Protein AF-A0A419FFJ9-F1 (afdb_monomer)

Radius of gyration: 17.57 Å; Cα contacts (8 Å, |Δi|>4): 63; chains: 1; bounding box: 36×36×50 Å

pLDDT: mean 71.43, std 12.2, range [43.88, 86.44]

Sequence (97 aa):
MRRLNLELIVWPAALVFLALLDPAHPPAFSLCPLHHLGLPCPGCGLGRAMAWALHGQMAASWAAHPLGIPALGIIIHRIFILARGRLKPGEIPKFQK

Foldseek 3Di:
DPPLCCLLVVLVVLLVVLLVDDLVDDPPDPPPVCVVVVHDDQCQQLSSLLNCVSVVNNVVSCVRHVCNVVVNVVSVVVSVVSVVVVPPPDDDPDPDD

Mean predicted aligned error: 11.43 Å

Structure (mmCIF, N/CA/C/O backbone):
data_AF-A0A419FFJ9-F1
#
_entry.id   AF-A0A419FFJ9-F1
#
loop_
_atom_site.group_PDB
_atom_site.id
_atom_site.type_symbol
_atom_site.label_atom_id
_atom_site.label_alt_id
_atom_site.label_comp_id
_atom_site.label_asym_id
_atom_site.label_entity_id
_atom_site.label_seq_id
_atom_site.pdbx_PDB_ins_code
_atom_site.Cartn_x
_atom_site.Cartn_y
_atom_site.Cartn_z
_atom_site.occupancy
_atom_site.B_iso_or_equiv
_atom_site.auth_seq_id
_atom_site.auth_comp_id
_atom_site.auth_asym_id
_atom_site.auth_atom_id
_atom_site.pdbx_PDB_model_num
ATOM 1 N N . MET A 1 1 ? -11.511 20.706 15.813 1.00 44.69 1 MET A N 1
ATOM 2 C CA . MET A 1 1 ? -11.377 20.048 14.489 1.00 44.69 1 MET A CA 1
ATOM 3 C C . MET A 1 1 ? -11.184 18.544 14.685 1.00 44.69 1 MET A C 1
ATOM 5 O O . MET A 1 1 ? -10.136 18.124 15.159 1.00 44.69 1 MET A O 1
ATOM 9 N N . ARG A 1 2 ? -12.215 17.736 14.397 1.00 47.94 2 ARG A N 1
ATOM 10 C CA . ARG A 1 2 ? -12.235 16.266 14.557 1.00 47.94 2 ARG A CA 1
ATOM 11 C C . ARG A 1 2 ? -11.341 15.572 13.505 1.00 47.94 2 ARG A C 1
ATOM 13 O O . ARG A 1 2 ? -11.855 15.049 12.525 1.00 47.94 2 ARG A O 1
ATOM 20 N N . ARG A 1 3 ? -10.013 15.555 13.678 1.00 54.53 3 ARG A N 1
ATOM 21 C CA . ARG A 1 3 ? -9.093 14.862 12.742 1.00 54.53 3 ARG A CA 1
ATOM 22 C C . ARG A 1 3 ? -8.990 13.340 12.928 1.00 54.53 3 ARG A C 1
ATOM 24 O O . ARG A 1 3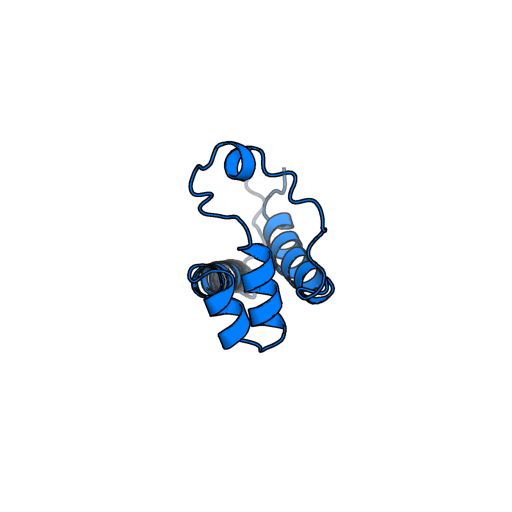 ? -8.399 12.675 12.094 1.00 54.53 3 ARG A O 1
ATOM 31 N N . LEU A 1 4 ? -9.591 12.767 13.970 1.00 58.25 4 LEU A N 1
ATOM 32 C CA . LEU A 1 4 ? -9.282 11.396 14.397 1.00 58.25 4 LEU A CA 1
ATOM 33 C C . LEU A 1 4 ? -10.007 10.257 13.628 1.00 58.25 4 LEU A C 1
ATOM 35 O O . LEU A 1 4 ? -9.796 9.094 13.961 1.00 58.25 4 LEU A O 1
ATOM 39 N N . ASN A 1 5 ? -10.866 10.528 12.633 1.00 66.19 5 ASN A N 1
ATOM 40 C CA . ASN A 1 5 ? -11.631 9.472 11.925 1.00 66.19 5 ASN A CA 1
ATOM 41 C C . ASN A 1 5 ? -11.231 9.252 10.461 1.00 66.19 5 ASN A C 1
ATOM 43 O O . ASN A 1 5 ? -11.497 8.177 9.932 1.00 66.19 5 ASN A O 1
ATOM 47 N N . LEU A 1 6 ? -10.637 10.247 9.794 1.00 71.31 6 LEU A N 1
ATOM 48 C CA . LEU A 1 6 ? -10.386 10.148 8.355 1.00 71.31 6 LEU A CA 1
ATOM 49 C C . LEU A 1 6 ? -9.355 9.071 8.045 1.00 71.31 6 LEU A C 1
ATOM 51 O O . LEU A 1 6 ? -9.584 8.284 7.145 1.00 71.31 6 LEU A O 1
ATOM 55 N N . GLU A 1 7 ? -8.285 8.958 8.830 1.00 71.56 7 GLU A N 1
ATOM 56 C CA . GLU A 1 7 ? -7.258 7.928 8.630 1.00 71.56 7 GLU A CA 1
ATOM 57 C C . GLU A 1 7 ? -7.864 6.516 8.643 1.00 71.56 7 GLU A C 1
ATOM 59 O O . GLU A 1 7 ? -7.576 5.707 7.766 1.00 71.56 7 GLU A O 1
ATOM 64 N N . LEU A 1 8 ? -8.782 6.241 9.575 1.00 71.06 8 LEU A N 1
ATOM 65 C CA . LEU A 1 8 ? -9.416 4.928 9.712 1.00 71.06 8 LEU A CA 1
ATOM 66 C C . LEU A 1 8 ? -10.317 4.563 8.520 1.00 71.06 8 LEU A C 1
ATOM 68 O O . LEU A 1 8 ? -10.571 3.387 8.307 1.00 71.06 8 LEU A O 1
ATOM 72 N N . ILE A 1 9 ? -10.787 5.546 7.750 1.00 77.50 9 ILE A N 1
ATOM 73 C CA . ILE A 1 9 ? -11.591 5.336 6.536 1.00 77.50 9 ILE A CA 1
ATOM 74 C C . ILE A 1 9 ? -10.687 5.347 5.300 1.00 77.50 9 ILE A C 1
ATOM 76 O O . ILE A 1 9 ? -10.811 4.490 4.432 1.00 77.50 9 ILE A O 1
ATOM 80 N N . VAL A 1 10 ? -9.745 6.288 5.242 1.00 82.69 10 VAL A N 1
ATOM 81 C CA . VAL A 1 10 ? -8.839 6.516 4.112 1.00 82.69 10 VAL A CA 1
ATOM 82 C C . VAL A 1 10 ? -7.926 5.317 3.885 1.00 82.69 10 VAL A C 1
ATOM 84 O O . VAL A 1 10 ? -7.779 4.898 2.743 1.00 82.69 10 VAL A O 1
ATOM 87 N N . TRP A 1 11 ? -7.348 4.727 4.936 1.00 81.50 11 TRP A N 1
ATOM 88 C CA . TRP 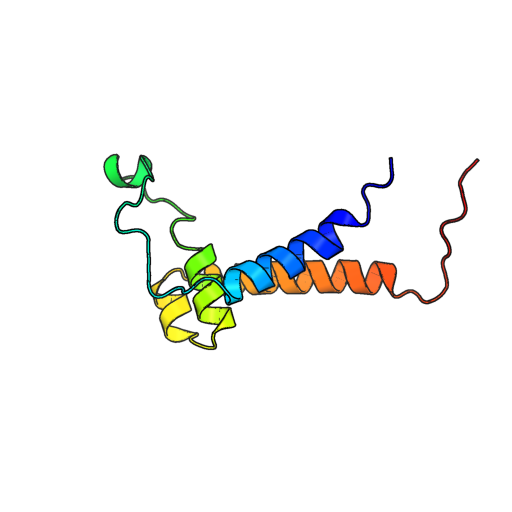A 1 11 ? -6.449 3.576 4.792 1.00 81.50 11 TRP A CA 1
ATOM 89 C C . TRP A 1 11 ? -7.136 2.327 4.208 1.00 81.50 11 TRP A C 1
ATOM 91 O O . TRP A 1 11 ? -6.651 1.813 3.198 1.00 8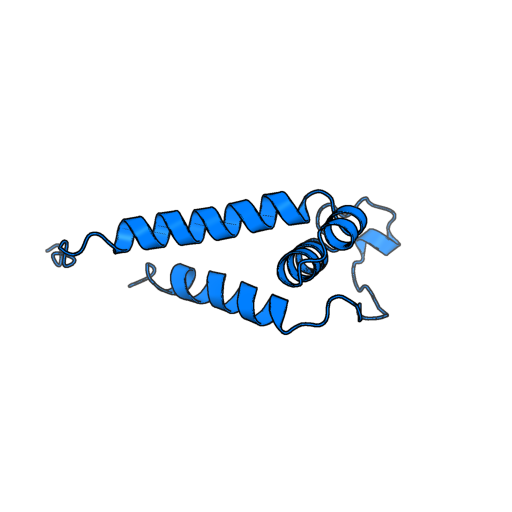1.50 11 TRP A O 1
ATOM 101 N N . PRO A 1 12 ? -8.259 1.827 4.764 1.00 80.75 12 PRO A N 1
ATOM 102 C CA . PRO A 1 12 ? -8.963 0.696 4.166 1.00 80.75 12 PRO A CA 1
ATOM 103 C C . PRO A 1 12 ? -9.603 1.047 2.819 1.00 80.75 12 PRO A C 1
ATOM 105 O O . PRO A 1 12 ? -9.556 0.216 1.919 1.00 80.75 12 PRO A O 1
ATOM 108 N N . ALA A 1 13 ? -10.130 2.262 2.627 1.00 84.44 13 ALA A N 1
ATOM 109 C CA . ALA A 1 13 ? -10.646 2.679 1.321 1.00 84.44 13 ALA A CA 1
ATOM 110 C C . ALA A 1 13 ? -9.546 2.678 0.247 1.00 84.44 13 ALA A C 1
ATOM 112 O O . ALA A 1 13 ? -9.781 2.212 -0.863 1.00 84.44 13 ALA A O 1
ATOM 113 N N . ALA A 1 14 ? -8.333 3.130 0.585 1.00 83.94 14 ALA A N 1
ATOM 114 C CA . ALA A 1 14 ? -7.185 3.079 -0.313 1.00 83.94 14 ALA A CA 1
ATOM 115 C C . ALA A 1 14 ? -6.774 1.638 -0.647 1.00 83.94 14 ALA A C 1
ATOM 117 O O . ALA A 1 14 ? -6.491 1.358 -1.807 1.00 83.94 14 ALA A O 1
ATOM 118 N N . LEU A 1 15 ? -6.784 0.717 0.326 1.00 83.50 15 LEU A N 1
ATOM 119 C CA . LEU A 1 15 ? -6.503 -0.705 0.079 1.00 83.50 15 LEU A CA 1
ATOM 120 C C . LEU A 1 15 ? -7.563 -1.361 -0.810 1.00 83.50 15 LEU A C 1
ATOM 122 O O . LEU A 1 15 ? -7.209 -2.100 -1.723 1.00 83.50 15 LEU A O 1
ATOM 126 N N . VAL A 1 16 ? -8.845 -1.072 -0.576 1.00 85.25 16 VAL A N 1
ATOM 127 C CA . VAL A 1 16 ? -9.942 -1.564 -1.423 1.00 85.25 16 VAL A CA 1
ATOM 128 C C . VAL A 1 16 ? -9.801 -1.013 -2.837 1.00 85.25 16 VAL A C 1
ATOM 130 O O . VAL A 1 16 ? -9.868 -1.776 -3.793 1.00 85.25 16 VAL A O 1
ATOM 133 N N . PHE A 1 17 ? -9.534 0.284 -2.984 1.00 84.00 17 PHE A N 1
ATOM 134 C CA . PHE A 1 17 ? -9.292 0.889 -4.290 1.00 84.00 17 PHE A CA 1
ATOM 135 C C . PHE A 1 17 ? -8.098 0.238 -5.005 1.00 84.00 17 PHE A C 1
ATOM 137 O O . PHE A 1 17 ? -8.198 -0.083 -6.185 1.00 84.00 17 PHE A O 1
ATOM 144 N N . LEU A 1 18 ? -7.006 -0.040 -4.284 1.00 82.38 18 LEU A N 1
ATOM 145 C CA . LEU A 1 18 ? -5.848 -0.771 -4.808 1.00 82.38 18 LEU A CA 1
ATOM 146 C C . LEU A 1 18 ? -6.176 -2.208 -5.224 1.00 82.38 18 LEU A C 1
ATOM 148 O O . LEU A 1 18 ? -5.614 -2.690 -6.196 1.00 82.38 18 LEU A O 1
ATOM 152 N N . ALA A 1 19 ? -7.045 -2.895 -4.482 1.00 81.62 19 ALA A N 1
ATOM 153 C CA . ALA A 1 19 ? -7.473 -4.250 -4.816 1.00 81.62 19 ALA A CA 1
ATOM 154 C C . ALA A 1 19 ? -8.360 -4.279 -6.071 1.00 81.62 19 ALA A C 1
ATOM 156 O O . ALA A 1 19 ? -8.307 -5.246 -6.828 1.00 81.62 19 ALA A O 1
ATOM 157 N N . LEU A 1 20 ? -9.156 -3.226 -6.290 1.00 82.25 20 LEU A N 1
ATOM 158 C CA . LEU A 1 20 ? -9.980 -3.051 -7.491 1.00 82.25 20 LEU A CA 1
ATOM 159 C C . LEU A 1 20 ? -9.156 -2.639 -8.718 1.00 82.25 20 LEU A C 1
ATOM 161 O O . LEU A 1 20 ? -9.565 -2.902 -9.846 1.00 82.25 20 LEU A O 1
ATOM 165 N N . LEU A 1 21 ? -8.013 -1.986 -8.508 1.00 78.62 21 LEU A N 1
ATOM 166 C CA . LEU A 1 21 ? -7.052 -1.685 -9.562 1.00 78.62 21 LEU A CA 1
ATOM 167 C C . LEU A 1 21 ? -6.363 -2.974 -10.017 1.00 78.62 21 LEU A C 1
ATOM 169 O O . LEU A 1 21 ? -5.792 -3.703 -9.210 1.00 78.62 21 LEU A O 1
ATOM 173 N N . ASP A 1 22 ? -6.383 -3.230 -11.323 1.00 75.44 22 ASP A N 1
ATOM 174 C CA . ASP A 1 22 ? -5.679 -4.363 -11.914 1.00 75.44 22 ASP A CA 1
ATOM 175 C C . ASP A 1 22 ? -4.154 -4.121 -11.872 1.00 75.44 22 ASP A C 1
ATOM 177 O O . ASP A 1 22 ? -3.654 -3.213 -12.550 1.00 75.44 22 ASP A O 1
ATOM 181 N N . PRO A 1 23 ? -3.381 -4.907 -11.096 1.00 73.31 23 PRO A N 1
ATOM 182 C CA . PRO A 1 23 ? -1.931 -4.759 -11.035 1.00 73.31 23 PRO A CA 1
ATOM 183 C C . PRO A 1 23 ? -1.224 -5.186 -12.332 1.00 73.31 23 PRO A C 1
ATOM 185 O O . PRO A 1 23 ? -0.045 -4.848 -12.511 1.00 73.31 23 PRO A O 1
ATOM 188 N N . ALA A 1 24 ? -1.911 -5.918 -13.219 1.00 68.19 24 ALA A N 1
ATOM 189 C CA . ALA A 1 24 ? -1.365 -6.444 -14.466 1.00 68.19 24 ALA A CA 1
ATOM 190 C C . ALA A 1 24 ? -1.314 -5.408 -15.599 1.00 68.19 24 ALA A C 1
ATOM 192 O O . ALA A 1 24 ? -0.540 -5.593 -16.538 1.00 68.19 24 ALA A O 1
ATOM 193 N N . HIS A 1 25 ? -2.062 -4.304 -15.493 1.00 64.38 25 HIS A N 1
ATOM 194 C CA . HIS A 1 25 ? -2.057 -3.208 -16.464 1.00 64.38 25 HIS A CA 1
ATOM 195 C C . HIS A 1 25 ? -1.312 -1.983 -15.916 1.00 64.38 25 HIS A C 1
ATOM 197 O O . HIS A 1 25 ? -1.935 -1.010 -15.479 1.00 64.38 25 HIS A O 1
ATOM 203 N N . PRO A 1 26 ? 0.036 -1.979 -15.920 1.00 63.28 26 PRO A N 1
ATOM 204 C CA . PRO A 1 26 ? 0.764 -0.751 -15.664 1.00 63.28 26 PRO A CA 1
ATOM 205 C C . PRO A 1 26 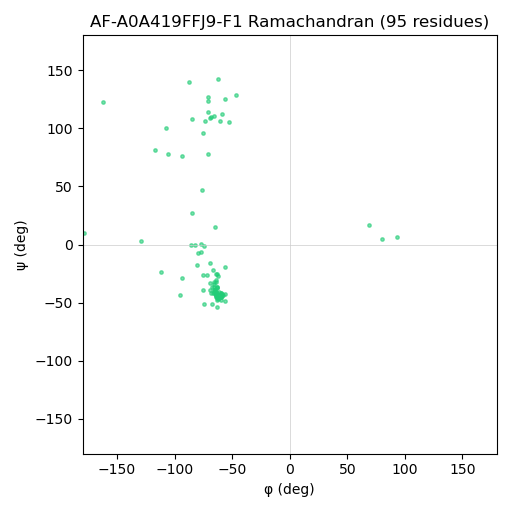? 0.433 0.264 -16.769 1.00 63.28 26 PRO A C 1
ATOM 207 O O . PRO A 1 26 ? 0.332 -0.117 -17.940 1.00 63.28 26 PRO A O 1
ATOM 210 N N . PRO A 1 27 ? 0.298 1.562 -16.444 1.00 59.59 27 PRO A N 1
ATOM 211 C CA . PRO A 1 27 ? 0.260 2.578 -17.481 1.00 59.59 27 PRO A CA 1
ATOM 212 C C . PRO A 1 27 ? 1.538 2.445 -18.314 1.00 59.59 27 PRO A C 1
ATOM 214 O O . PRO A 1 27 ? 2.643 2.477 -17.771 1.00 59.59 27 PRO A O 1
ATOM 217 N N . ALA A 1 28 ? 1.385 2.288 -19.632 1.00 56.94 28 ALA A N 1
ATOM 218 C CA . ALA A 1 28 ? 2.502 2.149 -20.571 1.00 56.94 28 ALA A CA 1
ATOM 219 C C . ALA A 1 28 ? 3.495 3.329 -20.490 1.00 56.94 28 ALA A C 1
ATOM 221 O O . ALA A 1 28 ? 4.654 3.197 -20.870 1.00 56.94 28 ALA A O 1
ATOM 222 N N . PHE A 1 29 ? 3.054 4.463 -19.932 1.00 51.25 29 PHE A N 1
ATOM 223 C CA . PHE A 1 29 ? 3.876 5.619 -19.599 1.00 51.25 29 PHE A CA 1
ATOM 224 C C . PHE A 1 29 ? 4.068 5.739 -18.084 1.00 51.25 29 PHE A C 1
ATOM 226 O O . PHE A 1 29 ? 3.227 6.275 -17.362 1.00 51.25 29 PHE A O 1
ATOM 233 N N . SER A 1 30 ? 5.224 5.288 -17.598 1.00 59.50 30 SER A N 1
ATOM 234 C CA . SER A 1 30 ? 5.713 5.676 -16.278 1.00 59.50 30 SER A CA 1
ATOM 235 C C . SER A 1 30 ? 6.233 7.112 -16.364 1.00 59.50 30 SER A C 1
ATOM 237 O O . SER A 1 30 ? 7.384 7.335 -16.722 1.00 59.50 30 SER A O 1
ATOM 239 N N . LEU A 1 31 ? 5.402 8.092 -16.002 1.00 56.41 31 LEU A N 1
ATOM 240 C CA . LEU A 1 31 ? 5.761 9.520 -15.909 1.00 56.41 31 LEU A CA 1
ATOM 241 C C . LEU A 1 31 ? 6.805 9.828 -14.816 1.00 56.41 31 LEU A C 1
ATOM 243 O O . LEU A 1 31 ? 6.944 10.977 -14.415 1.00 56.41 31 LEU A O 1
ATOM 247 N N . CYS A 1 32 ? 7.513 8.828 -14.284 1.00 65.50 32 CYS A N 1
ATOM 248 C CA . CYS A 1 32 ? 8.531 9.019 -13.263 1.00 65.50 32 CYS A CA 1
ATOM 249 C C . CYS A 1 32 ? 9.779 9.653 -13.904 1.00 65.50 32 CYS A C 1
ATOM 251 O O . CYS A 1 32 ? 10.532 8.945 -14.580 1.00 65.50 32 CYS A O 1
ATOM 253 N N . PRO A 1 33 ? 10.062 10.951 -13.677 1.00 65.00 33 PRO A N 1
ATOM 254 C CA . PRO A 1 33 ? 11.201 11.619 -14.307 1.00 65.00 33 PRO A CA 1
ATOM 255 C C . PRO A 1 33 ? 12.531 11.010 -13.840 1.00 65.00 33 PRO A C 1
ATOM 257 O O . PRO A 1 33 ? 13.508 11.003 -14.577 1.00 65.00 33 PRO A O 1
ATOM 260 N N . LEU A 1 34 ? 12.552 10.412 -12.641 1.00 63.44 34 LEU A N 1
ATOM 261 C CA . LEU A 1 34 ? 13.708 9.703 -12.085 1.00 63.44 34 LEU A CA 1
ATOM 262 C C . LEU A 1 34 ? 14.111 8.461 -12.891 1.00 63.44 34 LEU A C 1
ATOM 264 O O . LEU A 1 34 ? 15.301 8.171 -12.961 1.00 63.44 34 LEU A O 1
ATOM 268 N N . HIS A 1 35 ? 13.158 7.760 -13.520 1.00 62.16 35 HIS A N 1
ATOM 269 C CA . HIS A 1 35 ? 13.479 6.642 -14.416 1.00 62.16 35 HIS A CA 1
ATOM 270 C C . HIS A 1 35 ? 14.245 7.147 -15.645 1.00 62.16 35 HIS A C 1
ATOM 272 O O . HIS A 1 35 ? 15.214 6.530 -16.071 1.00 62.16 35 HIS A O 1
ATOM 278 N N . HIS A 1 36 ? 13.857 8.314 -16.166 1.00 63.97 36 HIS A N 1
ATOM 279 C CA . HIS A 1 36 ? 14.547 8.961 -17.281 1.00 63.97 36 HIS A CA 1
ATOM 280 C C . HIS A 1 36 ? 15.915 9.540 -16.886 1.00 63.97 36 HIS A C 1
ATOM 282 O O . HIS A 1 36 ? 16.797 9.627 -17.733 1.00 63.97 36 HIS A O 1
ATOM 288 N N . LEU A 1 37 ? 16.113 9.892 -15.609 1.00 70.56 37 LEU A N 1
ATOM 289 C CA . LEU A 1 37 ? 17.404 10.327 -15.061 1.00 70.56 37 LEU A CA 1
ATOM 290 C C . LEU A 1 37 ? 18.314 9.169 -14.595 1.00 70.56 37 LEU A C 1
ATOM 292 O O . LEU A 1 37 ? 19.414 9.431 -14.113 1.00 70.56 37 LEU A O 1
ATOM 296 N N . GLY A 1 38 ? 17.887 7.904 -14.713 1.00 64.75 38 GLY A N 1
ATOM 297 C CA . GLY A 1 38 ? 18.688 6.740 -14.303 1.00 64.75 38 GLY A CA 1
ATOM 298 C C . GLY A 1 38 ? 18.888 6.600 -12.787 1.00 64.75 38 GLY A C 1
ATOM 299 O O . GLY A 1 38 ? 19.777 5.872 -12.348 1.00 64.75 38 GLY A O 1
ATOM 300 N N . LEU A 1 39 ? 18.079 7.288 -11.973 1.00 68.38 39 LEU A N 1
ATOM 301 C CA . LEU A 1 39 ? 18.156 7.222 -10.513 1.00 68.38 39 LEU A CA 1
ATOM 302 C C . LEU A 1 39 ? 17.302 6.061 -9.973 1.00 68.38 39 LEU A C 1
ATOM 304 O O . LEU A 1 39 ? 16.175 5.859 -10.439 1.00 68.38 39 LEU A O 1
ATOM 308 N N . PRO A 1 40 ? 17.775 5.322 -8.950 1.00 60.28 40 PRO A N 1
ATOM 309 C CA . PRO A 1 40 ? 16.986 4.270 -8.320 1.00 60.28 40 PRO A CA 1
ATOM 310 C C . PRO A 1 40 ? 15.774 4.897 -7.617 1.00 60.28 40 PRO A C 1
ATOM 312 O O . PRO A 1 40 ? 15.922 5.601 -6.622 1.00 60.28 40 PRO A O 1
ATOM 315 N N . CYS A 1 41 ? 14.561 4.673 -8.135 1.00 66.38 41 CYS A N 1
ATOM 316 C CA . CYS A 1 41 ? 13.331 5.146 -7.501 1.00 66.38 41 CYS A CA 1
ATOM 317 C C . CYS A 1 41 ? 12.881 4.128 -6.435 1.00 66.38 41 CYS A C 1
ATOM 319 O O . CYS A 1 41 ? 12.378 3.064 -6.799 1.00 66.38 41 CYS A O 1
ATOM 321 N N . PRO A 1 42 ? 13.002 4.434 -5.128 1.00 62.59 42 PRO A N 1
ATOM 322 C CA . PRO A 1 42 ? 12.806 3.456 -4.051 1.00 62.59 42 PRO A CA 1
ATOM 323 C C . PRO A 1 42 ? 11.334 3.090 -3.793 1.00 62.59 42 PRO A C 1
ATOM 325 O O . PRO A 1 42 ? 11.040 2.300 -2.900 1.00 62.59 42 PRO A O 1
ATOM 328 N N . GLY A 1 43 ? 10.400 3.699 -4.529 1.00 64.75 43 GLY A N 1
ATOM 329 C CA . GLY A 1 43 ? 8.959 3.483 -4.380 1.00 64.75 43 GLY A CA 1
ATOM 330 C C . GLY A 1 43 ? 8.235 3.157 -5.684 1.00 64.75 43 GLY A C 1
ATOM 331 O O . GLY A 1 43 ? 7.009 3.014 -5.677 1.00 64.75 43 GLY A O 1
ATOM 332 N N . CYS A 1 44 ? 8.949 3.042 -6.809 1.00 70.88 44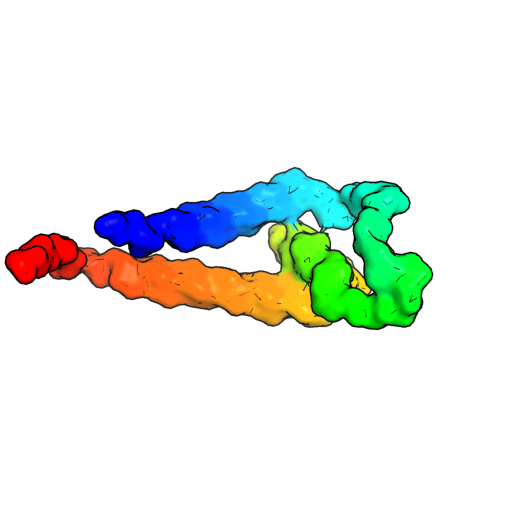 CYS A N 1
ATOM 333 C CA . CYS A 1 44 ? 8.320 2.758 -8.095 1.00 70.88 44 CYS A CA 1
ATOM 334 C C . CYS A 1 44 ? 7.759 1.331 -8.088 1.00 70.88 44 CYS A C 1
ATOM 336 O O . CYS A 1 44 ? 8.497 0.352 -8.076 1.00 70.88 44 CYS A O 1
ATOM 338 N N . GLY A 1 45 ? 6.432 1.206 -8.078 1.00 72.19 45 GLY A N 1
ATOM 339 C CA . GLY A 1 45 ? 5.758 -0.090 -8.031 1.00 72.19 45 GLY A CA 1
ATOM 340 C C . GLY A 1 45 ? 5.387 -0.593 -6.635 1.00 72.19 45 GLY A C 1
ATOM 341 O O . GLY A 1 45 ? 4.846 -1.691 -6.556 1.00 72.19 45 GLY A O 1
ATOM 342 N N . LEU A 1 46 ? 5.568 0.191 -5.562 1.00 78.44 46 LEU A N 1
ATOM 343 C CA . LEU A 1 46 ? 5.135 -0.199 -4.210 1.00 78.44 46 LEU A CA 1
ATOM 344 C C . LEU A 1 46 ? 3.631 -0.526 -4.155 1.00 78.44 46 LEU A C 1
ATOM 346 O O . LEU A 1 46 ? 3.246 -1.588 -3.677 1.00 78.44 46 LEU A O 1
ATOM 350 N N . GLY A 1 47 ? 2.785 0.351 -4.707 1.00 78.75 47 GLY A N 1
ATOM 351 C CA . GLY A 1 47 ? 1.335 0.124 -4.756 1.00 78.75 47 GLY A CA 1
ATOM 352 C C . GLY A 1 47 ? 0.946 -1.089 -5.608 1.00 78.75 47 GLY A C 1
ATOM 353 O O . GLY A 1 47 ? -0.003 -1.796 -5.301 1.00 78.75 47 GLY A O 1
ATOM 354 N N . ARG A 1 48 ? 1.735 -1.398 -6.637 1.00 76.31 48 ARG A N 1
ATOM 355 C CA . ARG A 1 48 ? 1.516 -2.564 -7.500 1.00 76.31 48 ARG A CA 1
ATOM 356 C C . ARG A 1 48 ? 1.921 -3.857 -6.798 1.00 76.31 48 ARG A C 1
ATOM 358 O O . ARG A 1 48 ? 1.204 -4.842 -6.885 1.00 76.31 48 ARG A O 1
ATOM 365 N N . ALA A 1 49 ? 3.021 -3.837 -6.047 1.00 83.31 49 ALA A N 1
ATOM 366 C CA . ALA A 1 49 ? 3.401 -4.939 -5.173 1.00 83.31 49 ALA A CA 1
ATOM 367 C C . ALA A 1 49 ? 2.328 -5.182 -4.093 1.00 83.31 49 ALA A C 1
ATOM 369 O O . ALA A 1 49 ? 1.905 -6.316 -3.899 1.00 83.31 49 ALA A O 1
ATOM 370 N N . MET A 1 50 ? 1.796 -4.120 -3.474 1.00 83.00 50 MET A N 1
ATOM 371 C CA . MET A 1 50 ? 0.648 -4.222 -2.562 1.00 83.00 50 MET A CA 1
ATOM 372 C C . MET A 1 50 ? -0.592 -4.821 -3.241 1.00 83.00 50 MET A C 1
ATOM 374 O O . MET A 1 50 ? -1.216 -5.701 -2.662 1.00 83.00 50 MET A O 1
ATOM 378 N N . ALA A 1 51 ? -0.935 -4.395 -4.460 1.00 84.25 51 ALA A N 1
ATOM 379 C CA . ALA A 1 51 ? -2.069 -4.936 -5.211 1.00 84.25 51 ALA A CA 1
ATOM 380 C C . ALA A 1 51 ? -1.877 -6.423 -5.575 1.00 84.25 51 ALA A C 1
ATOM 382 O O . ALA A 1 51 ? -2.782 -7.221 -5.344 1.00 84.25 51 ALA A O 1
ATOM 383 N N . TRP A 1 52 ? -0.681 -6.836 -6.021 1.00 83.19 52 TRP A N 1
ATOM 384 C CA . TRP A 1 52 ? -0.344 -8.254 -6.222 1.00 83.19 52 TRP A CA 1
ATOM 385 C C . TRP A 1 52 ? -0.464 -9.068 -4.929 1.00 83.19 52 TRP A C 1
A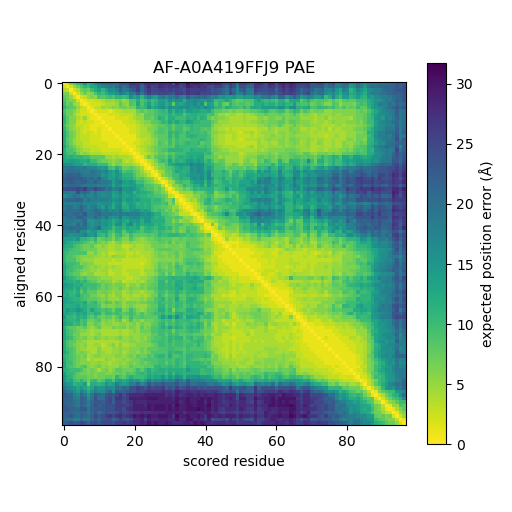TOM 387 O O . TRP A 1 52 ? -1.000 -10.175 -4.948 1.00 83.19 52 TRP A O 1
ATOM 397 N N . ALA A 1 53 ? -0.010 -8.521 -3.797 1.00 84.00 53 ALA A N 1
ATOM 398 C CA . ALA A 1 53 ? -0.156 -9.162 -2.494 1.00 84.00 53 ALA A CA 1
ATOM 399 C C . ALA A 1 53 ? -1.632 -9.271 -2.062 1.00 84.00 53 ALA A C 1
ATOM 401 O O . ALA A 1 53 ? -2.033 -10.313 -1.547 1.00 84.00 53 ALA A O 1
ATOM 402 N N . LEU A 1 54 ? -2.452 -8.245 -2.320 1.00 82.81 54 LEU A N 1
ATOM 403 C CA . LEU A 1 54 ? -3.901 -8.259 -2.074 1.00 82.81 54 LEU A CA 1
ATOM 404 C C . LEU A 1 54 ? -4.636 -9.272 -2.966 1.00 82.81 54 LEU A C 1
ATOM 406 O O . LEU A 1 54 ? -5.605 -9.880 -2.523 1.00 82.81 54 LEU A O 1
ATOM 410 N N . HIS A 1 55 ? -4.151 -9.499 -4.189 1.00 84.31 55 HIS A N 1
ATOM 411 C CA . HIS A 1 55 ? -4.644 -10.535 -5.107 1.00 84.31 55 HIS A CA 1
ATOM 412 C C . HIS A 1 55 ? -4.152 -11.951 -4.747 1.00 84.31 55 HIS A C 1
ATOM 414 O O . HIS A 1 55 ? -4.466 -12.911 -5.445 1.00 84.31 55 HIS A O 1
ATOM 420 N N . GLY A 1 56 ? -3.367 -12.105 -3.674 1.00 84.00 56 GLY A N 1
ATOM 421 C CA . GLY A 1 56 ? -2.814 -13.390 -3.235 1.00 84.00 56 GLY A CA 1
ATOM 422 C C . GLY A 1 56 ? -1.573 -13.847 -4.012 1.00 84.00 56 GLY A C 1
ATOM 423 O O . GLY A 1 56 ? -1.052 -14.933 -3.763 1.00 84.00 56 GLY A O 1
ATOM 424 N N . GLN A 1 57 ? -1.043 -13.026 -4.921 1.00 84.31 57 GLN A N 1
ATOM 425 C CA . GLN A 1 57 ? 0.125 -13.354 -5.742 1.00 84.31 57 GLN A CA 1
ATOM 426 C C . GLN A 1 57 ? 1.416 -12.842 -5.093 1.00 84.31 57 GLN A C 1
ATOM 428 O O . GLN A 1 57 ? 2.023 -11.852 -5.509 1.00 84.31 57 GLN A O 1
ATOM 433 N N . MET A 1 58 ? 1.866 -13.549 -4.054 1.00 81.38 58 MET A N 1
ATOM 434 C CA . MET A 1 58 ? 3.048 -13.165 -3.269 1.00 81.38 58 MET A CA 1
ATOM 435 C C . MET A 1 58 ? 4.345 -13.166 -4.098 1.00 81.38 58 MET A C 1
ATOM 437 O O . MET A 1 58 ? 5.183 -12.283 -3.921 1.00 81.38 58 MET A O 1
ATOM 441 N N . ALA A 1 59 ? 4.491 -14.104 -5.041 1.00 83.06 59 ALA A N 1
ATOM 442 C CA . ALA A 1 59 ? 5.647 -14.168 -5.939 1.00 83.06 59 ALA A CA 1
ATOM 443 C C . ALA A 1 59 ? 5.725 -12.941 -6.866 1.00 83.06 59 ALA A C 1
ATOM 445 O O . ALA A 1 59 ? 6.780 -12.317 -6.985 1.00 83.06 59 ALA A O 1
ATOM 446 N N . ALA A 1 60 ? 4.590 -12.541 -7.454 1.00 80.06 60 ALA A N 1
ATOM 447 C CA . ALA A 1 60 ? 4.494 -11.343 -8.285 1.00 80.06 60 ALA A CA 1
ATOM 448 C C . ALA A 1 60 ? 4.733 -10.062 -7.468 1.00 80.06 60 ALA A C 1
ATOM 450 O O . ALA A 1 60 ? 5.409 -9.146 -7.935 1.00 80.06 60 ALA A O 1
ATOM 451 N N . SER A 1 61 ? 4.267 -10.019 -6.213 1.00 81.56 61 SER A N 1
ATOM 452 C CA . SER A 1 61 ? 4.565 -8.914 -5.296 1.00 81.56 61 SER A CA 1
ATOM 453 C C . SER A 1 61 ? 6.063 -8.781 -5.012 1.00 81.56 61 SER A C 1
ATOM 455 O O . SER A 1 61 ? 6.567 -7.658 -4.990 1.00 81.56 61 SER A O 1
ATOM 457 N N . TRP A 1 62 ? 6.774 -9.889 -4.782 1.00 81.25 62 TRP A N 1
ATOM 458 C CA . TRP A 1 62 ? 8.212 -9.869 -4.485 1.00 81.25 62 TRP A CA 1
ATOM 459 C C . TRP A 1 62 ? 9.044 -9.463 -5.702 1.00 81.25 62 TRP A C 1
ATOM 461 O O . TRP A 1 62 ? 9.992 -8.689 -5.568 1.00 81.25 62 TRP A O 1
ATOM 471 N N . ALA A 1 63 ? 8.649 -9.944 -6.885 1.00 80.00 63 ALA A N 1
ATOM 472 C CA . ALA A 1 63 ? 9.248 -9.558 -8.158 1.00 80.00 63 ALA A CA 1
ATOM 473 C C . ALA A 1 63 ? 9.001 -8.076 -8.491 1.00 80.00 63 ALA A C 1
ATOM 475 O O . ALA A 1 63 ? 9.862 -7.424 -9.074 1.00 80.00 63 ALA A O 1
ATOM 476 N N . ALA A 1 64 ? 7.841 -7.533 -8.104 1.00 76.50 64 ALA A N 1
ATOM 477 C CA . ALA A 1 64 ? 7.510 -6.129 -8.319 1.00 76.50 64 ALA A CA 1
ATOM 478 C C . ALA A 1 64 ? 8.266 -5.194 -7.363 1.00 76.50 64 ALA A C 1
ATOM 480 O O . ALA A 1 64 ? 8.848 -4.208 -7.813 1.00 76.50 64 ALA A O 1
ATOM 481 N N . HIS A 1 65 ? 8.230 -5.460 -6.054 1.00 79.44 65 HIS A N 1
ATOM 482 C CA . HIS A 1 65 ? 9.004 -4.699 -5.077 1.00 79.44 65 HIS A CA 1
ATOM 483 C C . HIS A 1 65 ? 9.129 -5.473 -3.753 1.00 79.44 65 HIS A C 1
ATOM 485 O O . HIS A 1 65 ? 8.108 -5.730 -3.106 1.00 79.44 65 HIS A O 1
ATOM 491 N N . PRO A 1 66 ? 10.347 -5.754 -3.254 1.00 78.00 66 PRO A N 1
ATOM 492 C CA . PRO A 1 66 ? 10.529 -6.493 -2.001 1.00 78.00 66 PRO A CA 1
ATOM 493 C C . PRO A 1 66 ? 9.929 -5.759 -0.789 1.00 78.00 66 PRO A C 1
ATOM 495 O O . PRO A 1 66 ? 9.482 -6.393 0.162 1.00 78.00 66 PRO A O 1
ATOM 498 N N . LEU A 1 67 ? 9.836 -4.420 -0.838 1.00 76.94 67 LEU A N 1
ATOM 499 C CA . LEU A 1 67 ? 9.162 -3.623 0.202 1.00 76.94 67 LEU A CA 1
ATOM 500 C C . LEU A 1 67 ? 7.620 -3.635 0.141 1.00 76.94 67 LEU A C 1
ATOM 502 O O . LEU A 1 67 ? 6.989 -3.100 1.049 1.00 76.94 67 LEU A O 1
ATOM 506 N N . GLY A 1 68 ? 6.990 -4.219 -0.883 1.00 79.88 68 GLY A N 1
ATOM 507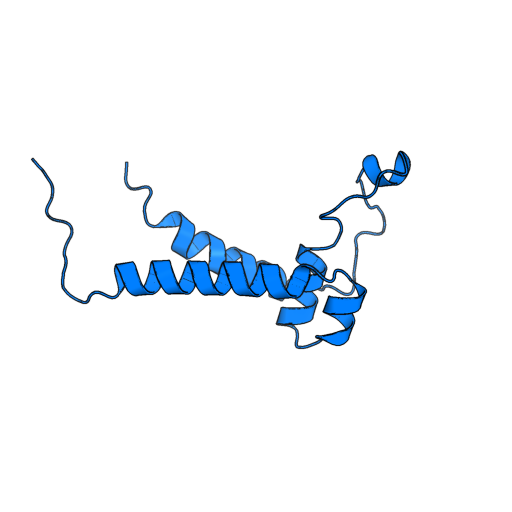 C CA . GLY A 1 68 ? 5.526 -4.195 -1.019 1.00 79.88 68 GLY A CA 1
ATOM 508 C C . GLY A 1 68 ? 4.801 -4.922 0.114 1.00 79.88 68 GLY A C 1
ATOM 509 O O . GLY A 1 68 ? 3.863 -4.390 0.704 1.00 79.88 68 GLY A O 1
ATOM 510 N N . ILE A 1 69 ? 5.294 -6.108 0.470 1.00 81.69 69 ILE A N 1
ATOM 511 C CA . ILE A 1 69 ? 4.747 -6.947 1.544 1.00 81.69 69 ILE A CA 1
ATOM 512 C C . ILE A 1 69 ? 4.942 -6.320 2.932 1.00 81.69 69 ILE A C 1
ATOM 514 O O . ILE A 1 69 ? 3.947 -6.185 3.650 1.00 81.69 69 ILE A O 1
ATOM 518 N N . PRO A 1 70 ? 6.155 -5.886 3.342 1.00 83.44 70 PRO A N 1
ATOM 519 C CA . PRO A 1 70 ? 6.315 -5.239 4.641 1.00 83.44 70 PRO A CA 1
ATOM 520 C C . PRO A 1 70 ? 5.519 -3.932 4.729 1.00 83.44 70 PRO A C 1
ATOM 522 O O . PRO A 1 70 ? 4.928 -3.655 5.772 1.00 83.44 70 PRO A O 1
ATOM 525 N N . ALA A 1 71 ? 5.418 -3.159 3.643 1.00 83.88 71 ALA A N 1
ATOM 526 C CA . ALA A 1 71 ? 4.609 -1.945 3.629 1.00 83.88 71 ALA A CA 1
ATOM 527 C C . ALA A 1 71 ? 3.104 -2.244 3.777 1.00 83.88 71 ALA A C 1
ATOM 529 O O . ALA A 1 71 ? 2.425 -1.557 4.544 1.00 83.88 71 ALA A O 1
ATOM 530 N N . LEU A 1 72 ? 2.585 -3.293 3.124 1.00 84.62 72 LEU A N 1
ATOM 531 C CA . LEU A 1 72 ? 1.204 -3.754 3.323 1.00 84.62 72 LEU A CA 1
ATOM 532 C C . LEU A 1 72 ? 0.958 -4.153 4.788 1.00 84.62 72 LEU A C 1
ATOM 534 O O . LEU A 1 72 ? -0.028 -3.727 5.390 1.00 84.62 72 LEU A O 1
ATOM 538 N N . GLY A 1 73 ? 1.891 -4.902 5.385 1.00 85.38 73 GLY A N 1
ATOM 539 C CA . GLY A 1 73 ? 1.835 -5.301 6.793 1.00 85.38 73 GLY A CA 1
ATOM 540 C C . GLY A 1 73 ? 1.799 -4.110 7.756 1.00 85.38 73 GLY A C 1
ATOM 541 O O . GLY A 1 73 ? 0.993 -4.101 8.686 1.00 85.38 73 GLY A O 1
ATOM 542 N N . ILE A 1 74 ? 2.600 -3.067 7.508 1.00 86.44 74 ILE A N 1
ATOM 543 C CA . ILE A 1 74 ? 2.600 -1.834 8.313 1.00 86.44 74 ILE A CA 1
ATOM 544 C C . ILE A 1 74 ? 1.247 -1.121 8.238 1.00 86.44 74 ILE A C 1
ATOM 546 O O . ILE A 1 74 ? 0.743 -0.680 9.273 1.00 86.44 74 ILE A O 1
ATOM 550 N N . ILE A 1 75 ? 0.644 -1.016 7.048 1.00 83.50 75 ILE A N 1
ATOM 551 C CA . ILE A 1 75 ? -0.675 -0.384 6.884 1.00 83.50 75 ILE A CA 1
ATOM 552 C C . ILE A 1 75 ? -1.742 -1.179 7.639 1.00 83.50 75 ILE A C 1
ATOM 554 O O . ILE A 1 75 ? -2.499 -0.593 8.412 1.00 83.50 75 ILE A O 1
ATOM 558 N N . ILE A 1 76 ? -1.778 -2.504 7.479 1.00 83.50 76 ILE A N 1
ATOM 559 C CA . ILE A 1 76 ? -2.725 -3.366 8.203 1.00 83.50 76 ILE A CA 1
ATOM 560 C C . ILE A 1 76 ? -2.525 -3.225 9.715 1.00 83.50 76 ILE A C 1
ATOM 562 O O . ILE A 1 76 ? -3.491 -3.046 10.457 1.00 83.50 76 ILE A O 1
ATOM 566 N N . HIS A 1 77 ? -1.276 -3.237 10.182 1.00 82.69 77 HIS A N 1
ATOM 567 C CA . HIS A 1 77 ? -0.962 -3.074 11.596 1.00 82.69 77 HIS A CA 1
ATOM 568 C C . HIS A 1 77 ? -1.393 -1.701 12.131 1.00 82.69 77 HIS A C 1
ATOM 570 O O . HIS A 1 77 ? -1.985 -1.622 13.207 1.00 82.69 77 HIS A O 1
ATOM 576 N N . ARG A 1 78 ? -1.175 -0.627 11.362 1.00 80.69 78 ARG A N 1
ATOM 577 C CA . ARG A 1 78 ? -1.663 0.729 11.662 1.00 80.69 78 ARG A CA 1
ATOM 578 C C . ARG A 1 78 ? -3.185 0.764 11.766 1.00 80.69 78 ARG A C 1
ATOM 580 O O . ARG A 1 78 ? -3.693 1.289 12.756 1.00 80.69 78 ARG A O 1
ATOM 587 N N . ILE A 1 79 ? -3.900 0.180 10.802 1.00 79.69 79 ILE A N 1
ATOM 588 C CA . ILE A 1 79 ? -5.366 0.065 10.839 1.00 79.69 79 ILE A CA 1
ATOM 589 C C . ILE A 1 79 ? -5.792 -0.686 12.103 1.00 79.69 79 ILE A C 1
ATOM 591 O O . ILE A 1 79 ? -6.697 -0.236 12.796 1.00 79.69 79 ILE A O 1
ATOM 595 N N . PHE A 1 80 ? -5.111 -1.778 12.454 1.00 79.75 80 PHE A N 1
ATOM 596 C CA . PHE A 1 80 ? -5.433 -2.588 13.626 1.00 79.75 80 PHE A CA 1
ATOM 597 C C . PHE A 1 80 ? -5.165 -1.870 14.956 1.00 79.75 80 PHE A C 1
ATOM 599 O O . PHE A 1 80 ? -5.992 -1.947 15.863 1.00 79.75 80 PHE A O 1
ATOM 606 N N . ILE A 1 81 ? -4.053 -1.137 15.083 1.00 76.50 81 ILE A N 1
ATOM 607 C CA . ILE A 1 81 ? -3.758 -0.299 16.258 1.00 76.50 81 ILE A CA 1
ATOM 608 C C . ILE A 1 81 ? -4.817 0.795 16.401 1.00 76.50 81 ILE A C 1
ATOM 610 O O . ILE A 1 81 ? -5.351 0.988 17.494 1.00 76.50 81 ILE A O 1
ATOM 614 N N . LEU A 1 82 ? -5.146 1.490 15.308 1.00 71.50 82 LEU A N 1
ATOM 615 C CA . LEU A 1 82 ? -6.168 2.535 15.317 1.00 71.50 82 LEU A CA 1
ATOM 616 C C . LEU A 1 82 ? -7.547 1.950 15.648 1.00 71.50 82 LEU A C 1
ATOM 618 O O . LEU A 1 82 ? -8.259 2.501 16.484 1.00 71.50 82 LEU A O 1
ATOM 622 N N . ALA A 1 83 ? -7.901 0.804 15.064 1.00 71.56 83 ALA A N 1
ATOM 623 C CA . ALA A 1 83 ? -9.139 0.095 15.357 1.00 71.56 83 ALA A CA 1
ATOM 624 C C . ALA A 1 83 ? -9.197 -0.345 16.824 1.00 71.56 83 ALA A C 1
ATOM 626 O O . ALA A 1 83 ? -10.195 -0.080 17.477 1.00 71.56 83 ALA A O 1
ATOM 627 N N . ARG A 1 84 ? -8.132 -0.925 17.392 1.00 68.62 84 ARG A N 1
ATOM 628 C CA . ARG A 1 84 ? -8.076 -1.308 18.817 1.00 68.62 84 ARG A CA 1
ATOM 629 C C . ARG A 1 84 ? -8.128 -0.114 19.768 1.00 68.62 84 ARG A C 1
ATOM 631 O O . ARG A 1 84 ? -8.810 -0.190 20.784 1.00 68.62 84 ARG A O 1
ATOM 638 N N . GLY A 1 85 ? -7.463 0.991 19.432 1.00 63.81 85 GLY A N 1
ATOM 639 C CA . GLY A 1 85 ? -7.551 2.238 20.198 1.00 63.81 85 GLY A CA 1
ATOM 640 C C . GLY A 1 85 ? -8.963 2.837 20.207 1.00 63.81 85 GLY A C 1
ATOM 641 O O . GLY A 1 85 ? -9.329 3.536 21.149 1.00 63.81 85 GLY A O 1
ATOM 642 N N . ARG A 1 86 ? -9.776 2.534 19.185 1.00 60.44 86 ARG A N 1
ATOM 643 C CA . ARG A 1 86 ? -11.191 2.929 19.073 1.00 60.44 86 ARG A CA 1
ATOM 644 C C . ARG A 1 86 ? -12.174 1.883 19.608 1.00 60.44 86 ARG A C 1
ATOM 646 O O . ARG A 1 86 ? -13.231 2.262 20.092 1.00 60.44 86 ARG A O 1
ATOM 653 N N . LEU A 1 87 ? -11.823 0.598 19.557 1.00 55.62 87 LEU A N 1
ATOM 654 C CA . LEU A 1 87 ? -12.582 -0.552 20.065 1.00 55.62 87 LEU A CA 1
ATOM 655 C C . LEU A 1 87 ? -12.329 -0.809 21.559 1.00 55.62 87 LEU A C 1
ATOM 657 O O . LEU A 1 87 ? -12.491 -1.932 22.024 1.00 55.62 87 LEU A O 1
ATOM 661 N N . LYS A 1 88 ? -11.979 0.221 22.339 1.00 49.66 88 LYS A N 1
ATOM 662 C CA . LYS A 1 88 ? -12.420 0.269 23.736 1.00 49.66 88 LYS A CA 1
ATOM 663 C C . LYS A 1 88 ? -13.936 0.516 23.706 1.00 49.66 88 LYS A C 1
ATOM 665 O O . LYS A 1 88 ? -14.332 1.636 23.379 1.00 49.66 88 LYS A O 1
ATOM 670 N N . PRO A 1 89 ? -14.801 -0.459 24.040 1.00 49.38 89 PRO A N 1
ATOM 671 C CA . PRO A 1 89 ? -16.256 -0.306 23.973 1.00 49.38 89 PRO A CA 1
ATOM 672 C C . PRO A 1 89 ? -16.803 0.529 25.150 1.00 49.38 89 PRO A C 1
ATOM 674 O O . PRO A 1 89 ? -17.744 0.117 25.818 1.00 49.38 89 PRO A O 1
ATOM 677 N N . GLY A 1 90 ? -16.195 1.677 25.475 1.00 51.03 90 GLY A N 1
ATOM 678 C CA . GLY A 1 90 ? -16.540 2.372 26.721 1.00 51.03 90 GLY A CA 1
ATOM 679 C C . GLY A 1 90 ? -15.853 3.692 27.056 1.00 51.03 90 GLY A C 1
ATOM 680 O O . GLY A 1 90 ? -16.046 4.172 28.166 1.00 51.03 90 GLY A O 1
ATOM 681 N N . GLU A 1 91 ? -15.100 4.329 26.157 1.00 52.81 91 GLU A N 1
ATOM 682 C CA . GLU A 1 91 ? -14.651 5.712 26.390 1.00 52.81 91 GLU A CA 1
ATOM 683 C C . GLU A 1 91 ? -15.237 6.638 25.324 1.00 52.81 91 GLU A C 1
ATOM 685 O O . GLU A 1 91 ? -14.614 6.991 24.323 1.00 52.81 91 GLU A O 1
ATOM 690 N N . ILE A 1 92 ? -16.494 7.021 25.572 1.00 50.78 92 ILE A N 1
ATOM 691 C CA . ILE A 1 92 ? -17.116 8.224 25.016 1.00 50.78 92 ILE A CA 1
ATOM 692 C C . ILE A 1 92 ? -16.107 9.371 25.196 1.00 50.78 92 ILE A C 1
ATOM 694 O O . ILE A 1 92 ? -15.626 9.564 26.316 1.00 50.78 92 ILE A O 1
ATOM 698 N N . PRO A 1 93 ? -15.778 10.145 24.144 1.00 43.88 93 PRO A N 1
ATOM 699 C CA . PRO A 1 93 ? -14.917 11.303 24.298 1.00 43.88 93 PRO A CA 1
ATOM 700 C C . PRO A 1 93 ? -15.603 12.265 25.268 1.00 43.88 93 PRO A C 1
ATOM 702 O O . P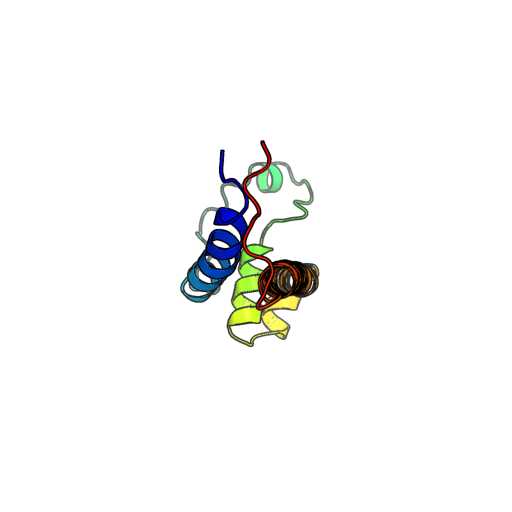RO A 1 93 ? -16.594 12.905 24.908 1.00 43.88 93 PRO A O 1
ATOM 705 N N . LYS A 1 94 ? -15.102 12.357 26.508 1.00 46.00 94 LYS A N 1
ATOM 706 C CA . LYS A 1 94 ? -15.466 13.458 27.397 1.00 46.00 94 LYS A CA 1
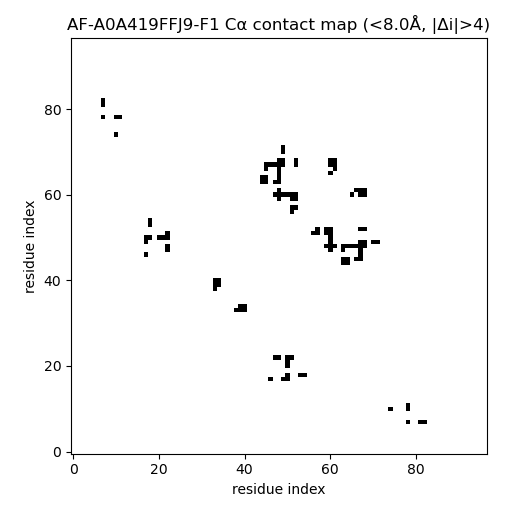ATOM 707 C C . LYS A 1 94 ? -15.046 14.731 26.673 1.00 46.00 94 LYS A C 1
ATOM 709 O O . LYS A 1 94 ? -13.863 14.953 26.435 1.00 46.00 94 LYS A O 1
ATOM 714 N N . PHE A 1 95 ? -16.041 15.515 26.270 1.00 54.31 95 PHE A N 1
ATOM 715 C CA . PHE A 1 95 ? -15.870 16.888 25.822 1.00 54.31 95 PHE A CA 1
ATOM 716 C C . PHE A 1 95 ? -15.087 17.619 26.919 1.00 54.31 95 PHE A C 1
ATOM 718 O O . PHE A 1 95 ? -15.600 17.843 28.015 1.00 54.31 95 PHE A O 1
ATOM 725 N N . GLN A 1 96 ? -13.810 17.873 26.653 1.00 54.34 96 GLN A N 1
ATOM 726 C CA . GLN A 1 96 ? -12.930 18.617 27.540 1.00 54.34 96 GLN A CA 1
ATOM 727 C C . GLN A 1 96 ? -13.368 20.086 27.504 1.00 54.34 96 GLN A C 1
ATOM 729 O O . GLN A 1 96 ? -13.504 20.649 26.417 1.00 54.34 96 GLN A O 1
ATOM 734 N N . LYS A 1 97 ? -13.674 20.626 28.693 1.00 45.00 97 LYS A N 1
ATOM 735 C CA . LYS A 1 97 ? -13.961 22.046 28.943 1.00 45.00 97 LYS A CA 1
ATOM 736 C C . LYS A 1 97 ? -12.795 22.931 28.522 1.00 45.00 97 LYS A C 1
ATOM 738 O O . LYS A 1 97 ? -11.642 22.460 28.658 1.00 45.00 97 LYS A O 1
#

Secondary structure (DSSP, 8-state):
---TTHHHHHHHHHHHHHHHS-TT---S----HHHHTT---TTTTHHHHHHHHHTT-HHHHHHH-TTHHHHHHHHHHHHHHHHHHH--TT-------

Solvent-accessible surface area (backbone atoms only — not comparable to full-atom values): 5848 Å² total; per-residue (Å²): 133,90,72,87,55,56,64,75,49,50,54,56,50,50,50,52,52,38,57,71,45,66,60,86,65,68,68,93,69,73,85,51,66,47,66,79,68,74,45,89,63,96,62,70,44,34,69,41,6,33,19,24,43,68,72,68,36,55,68,60,9,49,74,50,23,73,61,9,61,61,52,46,50,51,51,53,49,50,51,48,52,53,47,53,73,62,64,52,94,78,73,76,82,73,81,78,129